Protein AF-0000000086524587 (afdb_homodimer)

Solvent-accessible surface area (backbone atoms only — not comparable to full-atom values): 9172 Å² total; per-residue (Å²): 83,77,38,70,40,76,41,59,64,84,74,61,60,100,57,54,64,68,59,46,40,46,50,37,34,37,30,27,22,52,45,35,32,72,72,62,79,30,51,69,63,58,19,11,56,47,33,69,47,51,52,69,58,40,54,49,48,32,55,76,68,72,45,75,68,60,92,46,43,69,66,44,42,50,39,42,49,45,46,51,51,68,67,99,83,78,39,71,42,74,42,60,64,84,74,61,59,101,59,54,64,68,59,46,41,47,49,38,34,37,31,25,22,52,46,34,34,70,72,61,78,31,50,67,65,55,20,10,56,46,32,69,48,52,55,69,58,41,55,49,49,32,56,75,70,71,46,76,68,60,94,47,44,69,66,44,41,50,40,43,47,45,47,50,51,68,67,99

pLDDT: mean 78.83, std 20.06, range [40.53, 97.25]

Nearest PDB structures (foldseek):
  2m8g-assembly1_X  TM=5.226E-01  e=2.432E-01  Aquifex aeolicus VF5
  6fal-assembly1_A  TM=6.075E-01  e=1.628E+00  Escherichia coli
  1jhg-assembly1_A-2  TM=6.268E-01  e=1.945E+00  Escherichia coli
  6p0u-assembly1_B  TM=5.520E-01  e=2.191E+00  Escherichia coli K-12
  6fal-assembly1_B  TM=5.597E-01  e=3.968E+00  Escherichia coli

Foldseek 3Di:
DDDDDDDDPPVDPPDDPVVVVLVVQLVVLLVCCLVPVDPLCRSCVSSVHHSVVSVVVCVVVVRDPPPCPPCNCCVVVVVVVVVD/DDDDDDDDPVVDPPDDPVVVVLVVQLVVLLVCCLVPVDPLCRSCVSSVHHSVVSVVVCVVVVRDPPVCPPCNCCVVVVVVVVVD

Structure (mmCIF, N/CA/C/O backbone):
data_AF-0000000086524587-model_v1
#
loop_
_entity.id
_entity.type
_entity.pdbx_description
1 polymer 'UPF0175 family protein'
#
loop_
_atom_site.group_PDB
_atom_site.id
_atom_site.type_symbol
_atom_site.label_atom_id
_atom_site.label_alt_id
_atom_site.label_comp_id
_atom_site.label_asym_id
_atom_site.label_entity_id
_atom_site.label_seq_id
_atom_site.pdbx_PDB_ins_code
_atom_site.Cartn_x
_atom_site.Cartn_y
_atom_site.Cartn_z
_atom_site.occupancy
_atom_site.B_iso_or_equiv
_atom_site.auth_seq_id
_atom_site.auth_comp_id
_atom_site.auth_asym_id
_atom_site.auth_atom_id
_atom_site.pdbx_PDB_model_num
ATOM 1 N N . MET A 1 1 ? -12.211 -13.156 4.715 1 80.44 1 MET A N 1
ATOM 2 C CA . MET A 1 1 ? -12.719 -12.227 5.715 1 80.44 1 MET A CA 1
ATOM 3 C C . MET A 1 1 ? -12.953 -10.844 5.105 1 80.44 1 MET A C 1
ATOM 5 O O . MET A 1 1 ? -12.43 -10.539 4.031 1 80.44 1 MET A O 1
ATOM 9 N N . GLN A 1 2 ? -13.852 -10.07 5.781 1 87.44 2 GLN A N 1
ATOM 10 C CA . GLN A 1 2 ? -14.133 -8.727 5.27 1 87.44 2 GLN A CA 1
ATOM 11 C C . GLN A 1 2 ? -13.711 -7.656 6.266 1 87.44 2 GLN A C 1
ATOM 13 O O . GLN A 1 2 ? -13.906 -7.809 7.473 1 87.44 2 GLN A O 1
ATOM 18 N N . ILE A 1 3 ? -13.07 -6.652 5.73 1 89.25 3 ILE A N 1
ATOM 19 C CA . ILE A 1 3 ? -12.727 -5.523 6.586 1 89.25 3 ILE A CA 1
ATOM 20 C C . ILE A 1 3 ? -13.297 -4.238 5.996 1 89.25 3 ILE A C 1
ATOM 22 O O . ILE A 1 3 ? -13.391 -4.09 4.773 1 89.25 3 ILE A O 1
ATOM 26 N N . THR A 1 4 ? -13.656 -3.318 6.879 1 92.62 4 THR A N 1
ATOM 27 C CA . THR A 1 4 ? -14.203 -2.027 6.473 1 92.62 4 THR A CA 1
ATOM 28 C C . THR A 1 4 ? -13.203 -0.906 6.762 1 92.62 4 THR A C 1
ATOM 30 O O . THR A 1 4 ? -12.656 -0.829 7.859 1 92.62 4 THR A O 1
ATOM 33 N N . LEU A 1 5 ? -12.977 -0.136 5.781 1 93.38 5 LEU A N 1
ATOM 34 C CA . LEU A 1 5 ? -12.07 1.002 5.918 1 93.38 5 LEU A CA 1
ATOM 35 C C . LEU A 1 5 ? -12.844 2.316 5.871 1 93.38 5 LEU A C 1
ATOM 37 O O . LEU A 1 5 ? -13.781 2.467 5.082 1 93.38 5 LEU A O 1
ATOM 41 N N . ASP A 1 6 ? -12.43 3.238 6.738 1 90.69 6 ASP A N 1
ATOM 42 C CA . ASP A 1 6 ? -12.922 4.609 6.688 1 90.69 6 ASP A CA 1
ATOM 43 C C . ASP A 1 6 ? -11.977 5.508 5.891 1 90.69 6 ASP A C 1
ATOM 45 O O . ASP A 1 6 ? -10.836 5.719 6.289 1 90.69 6 ASP A O 1
ATOM 49 N N . ILE A 1 7 ? -12.438 5.957 4.762 1 87.88 7 ILE A N 1
ATOM 50 C CA . ILE A 1 7 ? -11.594 6.734 3.861 1 87.88 7 ILE A CA 1
ATOM 51 C C . ILE A 1 7 ? -12.008 8.203 3.906 1 87.88 7 ILE A C 1
ATOM 53 O O . ILE A 1 7 ? -13.195 8.523 3.771 1 87.88 7 ILE A O 1
ATOM 57 N N . PRO A 1 8 ? -10.945 9.062 4.074 1 84.19 8 PRO A N 1
ATOM 58 C CA . PRO A 1 8 ? -11.289 10.484 4.008 1 84.19 8 PRO A CA 1
ATOM 59 C C . PRO A 1 8 ? -11.75 10.914 2.619 1 84.19 8 PRO A C 1
ATOM 61 O O . PRO A 1 8 ? -11.219 10.445 1.612 1 84.19 8 PRO A O 1
ATOM 64 N N . ASP A 1 9 ? -12.891 11.422 2.396 1 70.94 9 ASP A N 1
ATOM 65 C CA . ASP A 1 9 ? -13.609 11.789 1.182 1 70.94 9 ASP A CA 1
ATOM 66 C C . ASP A 1 9 ? -12.75 12.664 0.274 1 70.94 9 ASP A C 1
ATOM 68 O O . ASP A 1 9 ? -12.945 12.68 -0.943 1 70.94 9 ASP A O 1
ATOM 72 N N . GLN A 1 10 ? -11.867 13.297 0.861 1 64.94 10 GLN A N 1
ATOM 73 C CA . GLN A 1 10 ? -11.227 14.375 0.109 1 64.94 10 GLN A CA 1
ATOM 74 C C . GLN A 1 10 ? -10.328 13.812 -0.991 1 64.94 10 GLN A C 1
ATOM 76 O O . GLN A 1 10 ? -10.07 14.484 -1.992 1 64.94 10 GLN A O 1
ATOM 81 N N . HIS A 1 11 ? -9.883 12.633 -0.681 1 59.03 11 HIS A N 1
ATOM 82 C CA . HIS A 1 11 ? -8.805 12.234 -1.573 1 59.03 11 HIS A CA 1
ATOM 83 C C . HIS A 1 11 ? -9.312 11.328 -2.689 1 59.03 11 HIS A C 1
ATOM 85 O O . HIS A 1 11 ? -8.547 10.898 -3.549 1 59.03 11 HIS A O 1
ATOM 91 N N . LEU A 1 12 ? -10.68 10.992 -2.48 1 55.72 12 LEU A N 1
ATOM 92 C CA . LEU A 1 12 ? -11.18 10 -3.426 1 55.72 12 LEU A CA 1
ATOM 93 C C . LEU A 1 12 ? -11.617 10.664 -4.727 1 55.72 12 LEU A C 1
ATOM 95 O O . LEU A 1 12 ? -12.492 11.531 -4.723 1 55.72 12 LEU A O 1
ATOM 99 N N . ILE A 1 13 ? -10.664 10.703 -5.594 1 56.97 13 ILE A N 1
ATOM 100 C CA . ILE A 1 13 ? -10.969 11 -6.992 1 56.97 13 ILE A CA 1
ATOM 101 C C . ILE A 1 13 ? -12.234 10.258 -7.41 1 56.97 13 ILE A C 1
ATOM 103 O O . ILE A 1 13 ? -12.68 9.328 -6.727 1 56.97 13 ILE A O 1
ATOM 107 N N . ASP A 1 14 ? -12.688 10.5 -8.555 1 65.62 14 ASP A N 1
ATOM 108 C CA . ASP A 1 14 ? -13.797 10.133 -9.43 1 65.62 14 ASP A CA 1
ATOM 109 C C . ASP A 1 14 ? -13.914 8.617 -9.57 1 65.62 14 ASP A C 1
ATOM 111 O O . ASP A 1 14 ? -14.227 8.109 -10.641 1 65.62 14 ASP A O 1
ATOM 115 N N . GLN A 1 15 ? -13.586 7.918 -8.5 1 77 15 GLN A N 1
ATOM 116 C CA . GLN A 1 15 ? -13.695 6.473 -8.656 1 77 15 GLN A CA 1
ATOM 117 C C . GLN A 1 15 ? -14.797 5.906 -7.758 1 77 15 GLN A C 1
ATOM 119 O O . GLN A 1 15 ? -15.109 6.484 -6.715 1 77 15 GLN A O 1
ATOM 124 N N . SER A 1 16 ? -15.422 4.848 -8.25 1 86 16 SER A N 1
ATOM 125 C CA . SER A 1 16 ? -16.406 4.133 -7.441 1 86 16 SER A CA 1
ATOM 126 C C . SER A 1 16 ? -15.758 3.49 -6.219 1 86 16 SER A C 1
ATOM 128 O O . SER A 1 16 ? -14.562 3.186 -6.23 1 86 16 SER A O 1
ATOM 130 N N . PRO A 1 17 ? -16.484 3.328 -5.18 1 86.44 17 PRO A N 1
ATOM 131 C CA . PRO A 1 17 ? -15.969 2.646 -3.994 1 86.44 17 PRO A CA 1
ATOM 132 C C . PRO A 1 17 ? -15.367 1.278 -4.316 1 86.44 17 PRO A C 1
ATOM 134 O O . PRO A 1 17 ? -14.375 0.878 -3.705 1 86.44 17 PRO A O 1
ATOM 137 N N . GLU A 1 18 ? -15.977 0.585 -5.242 1 89.69 18 GLU A N 1
ATOM 138 C CA . GLU A 1 18 ? -15.5 -0.742 -5.621 1 89.69 18 GLU A CA 1
ATOM 139 C C . GLU A 1 18 ? -14.125 -0.668 -6.277 1 89.69 18 GLU A C 1
ATOM 141 O O . GLU A 1 18 ? -13.234 -1.459 -5.957 1 89.69 18 GLU A O 1
ATOM 146 N N . GLU A 1 19 ? -14.008 0.273 -7.184 1 89.94 19 GLU A N 1
ATOM 147 C CA . GLU A 1 19 ? -12.734 0.457 -7.879 1 89.94 19 GLU A CA 1
ATOM 148 C C . GLU A 1 19 ? -11.641 0.904 -6.918 1 89.94 19 GLU A C 1
ATOM 150 O O . GLU A 1 19 ? -10.492 0.455 -7.02 1 89.94 19 GLU A O 1
ATOM 155 N N . PHE A 1 20 ? -12.008 1.702 -6.078 1 91 20 PHE A N 1
ATOM 156 C CA . PHE A 1 20 ? -11.055 2.203 -5.09 1 91 20 PHE A CA 1
ATOM 157 C C . PHE A 1 20 ? -10.617 1.091 -4.148 1 91 20 PHE A C 1
ATOM 159 O O . PHE A 1 20 ? -9.445 1.016 -3.773 1 91 20 PHE A O 1
ATOM 166 N N . GLY A 1 21 ? -11.516 0.231 -3.695 1 93 21 GLY A N 1
ATOM 167 C CA . GLY A 1 21 ? -11.188 -0.929 -2.883 1 93 21 GLY A CA 1
ATOM 168 C C . GLY A 1 21 ? -10.18 -1.854 -3.543 1 93 21 GLY A C 1
ATOM 169 O O . GLY A 1 21 ? -9.25 -2.33 -2.893 1 93 21 GLY A O 1
ATOM 170 N N . LYS A 1 22 ? -10.406 -2.039 -4.859 1 94 22 LYS A N 1
ATOM 171 C CA . LYS A 1 22 ? -9.469 -2.869 -5.613 1 94 22 LYS A CA 1
ATOM 172 C C . LYS A 1 22 ? -8.078 -2.248 -5.641 1 94 22 LYS A C 1
ATOM 174 O O . LYS A 1 22 ? -7.074 -2.955 -5.523 1 94 22 LYS A O 1
ATOM 179 N N . ARG A 1 23 ? -8.023 -0.971 -5.797 1 94 23 ARG A N 1
ATOM 180 C CA . ARG A 1 23 ? -6.746 -0.267 -5.828 1 94 23 ARG A CA 1
ATOM 181 C C . ARG A 1 23 ? -6.047 -0.344 -4.477 1 94 23 ARG A C 1
ATOM 183 O O . ARG A 1 23 ? -4.832 -0.548 -4.406 1 94 23 ARG A O 1
ATOM 190 N N . ILE A 1 24 ? -6.832 -0.15 -3.457 1 94.69 24 ILE A N 1
ATOM 191 C CA . ILE A 1 24 ? -6.281 -0.22 -2.107 1 94.69 24 ILE A CA 1
ATOM 192 C C . ILE A 1 24 ? -5.703 -1.61 -1.857 1 94.69 24 ILE A C 1
ATOM 194 O O . ILE A 1 24 ? -4.605 -1.742 -1.306 1 94.69 24 ILE A O 1
ATOM 198 N N . LYS A 1 25 ? -6.383 -2.66 -2.246 1 95.69 25 LYS A N 1
ATOM 199 C CA . LYS A 1 25 ? -5.875 -4.02 -2.094 1 95.69 25 LYS A CA 1
ATOM 200 C C . LYS A 1 25 ? -4.566 -4.207 -2.861 1 95.69 25 LYS A C 1
ATOM 202 O O . LYS A 1 25 ? -3.633 -4.836 -2.361 1 95.69 25 LYS A O 1
ATOM 207 N N . LEU A 1 26 ? -4.59 -3.682 -4.086 1 97 26 LEU A N 1
ATOM 208 C CA . LEU A 1 26 ? -3.375 -3.77 -4.891 1 97 26 LEU A CA 1
ATOM 209 C C . LEU A 1 26 ? -2.205 -3.096 -4.18 1 97 26 LEU A C 1
ATOM 211 O O . LEU A 1 26 ? -1.124 -3.678 -4.066 1 97 26 LEU A O 1
ATOM 215 N N . TYR A 1 27 ? -2.455 -1.903 -3.715 1 96.69 27 TYR A N 1
ATOM 216 C CA . TYR A 1 27 ? -1.404 -1.14 -3.053 1 96.69 27 TYR A CA 1
ATOM 217 C C . TYR A 1 27 ? -0.888 -1.877 -1.822 1 96.69 27 TYR A C 1
ATOM 219 O O . TYR A 1 27 ? 0.322 -1.944 -1.593 1 96.69 27 TYR A O 1
ATOM 227 N N . ALA A 1 28 ? -1.844 -2.41 -1.03 1 95.81 28 ALA A N 1
ATOM 228 C CA . ALA A 1 28 ? -1.446 -3.18 0.144 1 95.81 28 ALA A CA 1
ATOM 229 C C . ALA A 1 28 ? -0.608 -4.395 -0.253 1 95.81 28 ALA A C 1
ATOM 231 O O . ALA A 1 28 ? 0.418 -4.676 0.37 1 95.81 28 ALA A O 1
ATOM 232 N N . ALA A 1 29 ? -1.015 -5.105 -1.264 1 95.62 29 ALA A N 1
ATOM 233 C CA . ALA A 1 29 ? -0.292 -6.281 -1.742 1 95.62 29 ALA A CA 1
ATOM 234 C C . ALA A 1 29 ? 1.112 -5.91 -2.209 1 95.62 29 ALA A C 1
ATOM 236 O O . ALA A 1 29 ? 2.082 -6.605 -1.896 1 95.62 29 A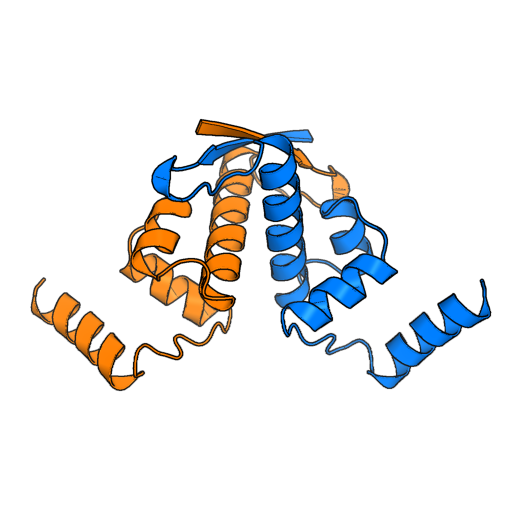LA A O 1
ATOM 237 N N . LEU A 1 30 ? 1.192 -4.797 -2.994 1 96.06 30 LEU A N 1
ATOM 238 C CA . LEU A 1 30 ? 2.484 -4.316 -3.475 1 96.06 30 LEU A CA 1
ATOM 239 C C . LEU A 1 30 ? 3.422 -4.02 -2.309 1 96.06 30 LEU A C 1
ATOM 241 O O . LEU A 1 30 ? 4.598 -4.391 -2.342 1 96.06 30 LEU A O 1
ATOM 245 N N . MET A 1 31 ? 2.916 -3.385 -1.322 1 93.75 31 MET A N 1
ATOM 246 C CA . MET A 1 31 ? 3.721 -3.031 -0.157 1 93.75 31 MET A CA 1
ATOM 247 C C . MET A 1 31 ? 4.148 -4.281 0.606 1 93.75 31 MET A C 1
ATOM 249 O O . MET A 1 31 ? 5.297 -4.379 1.049 1 93.75 31 MET A O 1
ATOM 253 N N . MET A 1 32 ? 3.25 -5.211 0.818 1 91.81 32 MET A N 1
ATOM 254 C CA . MET A 1 32 ? 3.555 -6.453 1.522 1 91.81 32 MET A CA 1
ATOM 255 C C . MET A 1 32 ? 4.621 -7.254 0.78 1 91.81 32 MET A C 1
ATOM 257 O O . MET A 1 32 ? 5.488 -7.867 1.402 1 91.81 32 MET A O 1
ATOM 261 N N . PHE A 1 33 ? 4.551 -7.203 -0.504 1 92.75 33 PHE A N 1
ATOM 262 C CA . PHE A 1 33 ? 5.547 -7.863 -1.338 1 92.75 33 PHE A CA 1
ATOM 263 C C . PHE A 1 33 ? 6.898 -7.168 -1.22 1 92.75 33 PHE A C 1
ATOM 265 O O . PHE A 1 33 ? 7.922 -7.82 -1.017 1 92.75 33 PHE A O 1
ATOM 272 N N . GLN A 1 34 ? 6.91 -5.902 -1.37 1 90.25 34 GLN A N 1
ATOM 273 C CA . GLN A 1 34 ? 8.133 -5.105 -1.288 1 90.25 34 GLN A CA 1
ATOM 274 C C . GLN A 1 34 ? 8.836 -5.32 0.048 1 90.25 34 GLN A C 1
ATOM 276 O O . GLN A 1 34 ? 10.07 -5.336 0.109 1 90.25 34 GLN A O 1
ATOM 281 N N . GLU A 1 35 ? 8.07 -5.477 1.084 1 86 35 GLU A N 1
ATOM 282 C CA . GLU A 1 35 ? 8.641 -5.656 2.416 1 86 35 GLU A CA 1
ATOM 283 C C . GLU A 1 35 ? 9.055 -7.105 2.652 1 86 35 GLU A C 1
ATOM 285 O O . GLU A 1 35 ? 9.695 -7.418 3.656 1 86 35 GLU A O 1
ATOM 290 N N . GLY A 1 36 ? 8.57 -7.973 1.812 1 86 36 GLY A N 1
ATOM 291 C CA . GLY A 1 36 ? 8.93 -9.375 1.916 1 86 36 GLY A CA 1
ATOM 292 C C . GLY A 1 36 ? 7.98 -10.172 2.797 1 86 36 GLY A C 1
ATOM 293 O O . GLY A 1 36 ? 8.273 -11.312 3.156 1 86 36 GLY A O 1
ATOM 294 N N . SER A 1 37 ? 6.867 -9.602 3.119 1 87.06 37 SER A N 1
ATOM 295 C CA . SER A 1 37 ? 5.906 -10.297 3.969 1 87.06 37 SER A CA 1
ATOM 296 C C . SER A 1 37 ? 5.047 -11.258 3.158 1 87.06 37 SER A C 1
ATOM 298 O O . SER A 1 37 ? 4.508 -12.227 3.701 1 87.06 37 SER A O 1
ATOM 300 N N . LEU A 1 38 ? 4.918 -11 1.931 1 89.5 38 LEU A N 1
ATOM 301 C CA . LEU A 1 38 ? 4.215 -11.891 1.009 1 89.5 38 LEU A CA 1
ATOM 302 C C . LEU A 1 38 ? 5.078 -12.203 -0.209 1 89.5 38 LEU A C 1
ATOM 304 O O . LEU A 1 38 ? 5.809 -11.328 -0.697 1 89.5 38 LEU A O 1
ATOM 308 N N . SER A 1 39 ? 4.93 -13.414 -0.717 1 87.06 39 SER A N 1
ATOM 309 C CA . SER A 1 39 ? 5.5 -13.734 -2.021 1 87.06 39 SER A CA 1
ATOM 310 C C . SER A 1 39 ? 4.695 -13.094 -3.148 1 87.06 39 SER A C 1
ATOM 312 O O . SER A 1 39 ? 3.596 -12.586 -2.922 1 87.06 39 SER A O 1
ATOM 314 N N . ALA A 1 40 ? 5.238 -13.125 -4.34 1 91.44 40 ALA A N 1
ATOM 315 C CA . ALA A 1 40 ? 4.516 -12.586 -5.492 1 91.44 40 ALA A CA 1
ATOM 316 C C . ALA A 1 40 ? 3.186 -13.312 -5.684 1 91.44 40 ALA A C 1
ATOM 318 O O . ALA A 1 40 ? 2.166 -12.68 -5.977 1 91.44 40 ALA A O 1
ATOM 319 N N . GLY A 1 41 ? 3.188 -14.625 -5.543 1 91.44 41 GLY A N 1
ATOM 320 C CA . GLY A 1 41 ? 1.975 -15.414 -5.672 1 91.44 41 GLY A CA 1
ATOM 321 C C . GLY A 1 41 ? 0.929 -15.078 -4.629 1 91.44 41 GLY A C 1
ATOM 322 O O . GLY A 1 41 ? -0.24 -14.867 -4.957 1 91.44 41 GLY A O 1
ATOM 323 N N . ALA A 1 42 ? 1.37 -15.031 -3.395 1 90.75 42 ALA A N 1
ATOM 324 C CA . ALA A 1 42 ? 0.46 -14.695 -2.303 1 90.75 42 ALA A CA 1
ATOM 325 C C . ALA A 1 42 ? -0.059 -13.266 -2.441 1 90.75 42 ALA A C 1
ATOM 327 O O . ALA A 1 42 ? -1.231 -12.992 -2.168 1 90.75 42 ALA A O 1
ATOM 328 N N . ALA A 1 43 ? 0.787 -12.383 -2.85 1 93.81 43 ALA A N 1
ATOM 329 C CA . ALA A 1 43 ? 0.421 -10.977 -3.027 1 93.81 43 ALA A CA 1
ATOM 330 C C . ALA A 1 43 ? -0.594 -10.812 -4.156 1 93.81 43 ALA A C 1
ATOM 332 O O . ALA A 1 43 ? -1.548 -10.039 -4.031 1 93.81 43 ALA A O 1
ATOM 333 N N . SER A 1 44 ? -0.379 -11.578 -5.242 1 95.06 44 SER A N 1
ATOM 334 C CA . SER A 1 44 ? -1.335 -11.531 -6.344 1 95.06 44 SER A CA 1
ATOM 335 C C . SER A 1 44 ? -2.709 -12.031 -5.902 1 95.06 44 SER A C 1
ATOM 337 O O . SER A 1 44 ? -3.732 -11.461 -6.289 1 95.06 44 SER A O 1
ATOM 339 N N . GLU A 1 45 ? -2.779 -13.039 -5.074 1 93.31 45 GLU A N 1
ATOM 340 C CA . GLU A 1 45 ? -4.035 -13.547 -4.531 1 93.31 45 GLU A CA 1
ATOM 341 C C . GLU A 1 45 ? -4.707 -12.508 -3.637 1 93.31 45 GLU A C 1
ATOM 343 O O . GLU A 1 45 ? -5.918 -12.297 -3.723 1 93.31 45 GLU A O 1
ATOM 348 N N . PHE A 1 46 ? -3.957 -11.938 -2.824 1 93.06 46 PHE A N 1
ATOM 349 C CA . PHE A 1 46 ? -4.457 -10.891 -1.938 1 93.06 46 PHE A CA 1
ATOM 350 C C . PHE A 1 46 ? -5.105 -9.773 -2.736 1 93.06 46 PHE A C 1
ATOM 352 O O . PHE A 1 46 ? -6.195 -9.305 -2.396 1 93.06 46 PHE A O 1
ATOM 359 N N . ALA A 1 47 ? -4.422 -9.32 -3.809 1 96.19 47 ALA A N 1
ATOM 360 C CA . ALA A 1 47 ? -4.879 -8.211 -4.645 1 96.19 47 ALA A CA 1
ATOM 361 C C . ALA A 1 47 ? -6.055 -8.641 -5.523 1 96.19 47 ALA A C 1
ATOM 363 O O . ALA A 1 47 ? -6.754 -7.793 -6.086 1 96.19 47 ALA A O 1
ATOM 364 N N . GLY A 1 48 ? -6.246 -9.922 -5.66 1 95.69 48 GLY A N 1
ATOM 365 C CA . GLY A 1 48 ? -7.32 -10.422 -6.504 1 95.69 48 GLY A CA 1
ATOM 366 C C . GLY A 1 48 ? -6.996 -10.359 -7.984 1 95.69 48 GLY A C 1
ATOM 367 O O . GLY A 1 48 ? -7.879 -10.141 -8.812 1 95.69 48 GLY A O 1
ATOM 368 N N . ILE A 1 49 ? -5.746 -10.422 -8.305 1 97 49 ILE A N 1
ATOM 369 C CA . ILE A 1 49 ? -5.297 -10.414 -9.695 1 97 49 ILE A CA 1
ATOM 370 C C . ILE A 1 49 ? -4.383 -11.609 -9.953 1 97 49 ILE A C 1
ATOM 372 O O . ILE A 1 49 ? -3.975 -12.297 -9.008 1 97 49 ILE A O 1
ATOM 376 N N . ASP A 1 50 ? -4.035 -11.836 -11.219 1 96.25 50 ASP A N 1
ATOM 377 C CA . ASP A 1 50 ? -3.154 -12.961 -11.523 1 96.25 50 ASP A CA 1
ATOM 378 C C . ASP A 1 50 ? -1.688 -12.57 -11.359 1 96.25 50 ASP A C 1
ATOM 380 O O . ASP A 1 50 ? -1.36 -11.383 -11.297 1 96.25 50 ASP A O 1
ATOM 384 N N . LEU A 1 51 ? -0.866 -13.539 -11.289 1 93.75 51 LEU A N 1
ATOM 385 C CA . LEU A 1 51 ? 0.555 -13.359 -11.008 1 93.75 51 LEU A CA 1
ATOM 386 C C . LEU A 1 51 ? 1.203 -12.461 -12.055 1 93.75 51 LEU A C 1
ATOM 388 O O . LEU A 1 51 ? 2.008 -11.594 -11.711 1 93.75 51 LEU A O 1
ATOM 392 N N . PHE A 1 52 ? 0.888 -12.656 -13.32 1 94.56 52 PHE A N 1
ATOM 393 C CA . PHE A 1 52 ? 1.486 -11.844 -14.375 1 94.56 52 PHE A CA 1
ATOM 394 C C . PHE A 1 52 ? 1.109 -10.383 -14.211 1 94.56 52 PHE A C 1
ATOM 396 O O . PHE A 1 52 ? 1.963 -9.5 -14.328 1 94.56 52 PHE A O 1
ATOM 403 N N . THR A 1 53 ? -0.158 -10.148 -13.945 1 97.25 53 THR A N 1
ATOM 404 C CA . THR A 1 53 ? -0.623 -8.789 -13.719 1 97.25 53 THR A CA 1
ATOM 405 C C . THR A 1 53 ? 0.066 -8.18 -12.5 1 97.25 53 THR A C 1
ATOM 407 O O . THR A 1 53 ? 0.43 -7 -12.508 1 97.25 53 THR A O 1
ATOM 410 N N . PHE A 1 54 ? 0.23 -9.016 -11.547 1 96.62 54 PHE A N 1
ATOM 411 C CA . PHE A 1 54 ? 0.894 -8.523 -10.344 1 96.62 54 PHE A CA 1
ATOM 412 C C . PHE A 1 54 ? 2.334 -8.125 -10.648 1 96.62 54 PHE A C 1
ATOM 414 O O . PHE A 1 54 ? 2.797 -7.07 -10.211 1 96.62 54 PHE A O 1
ATOM 421 N N . ILE A 1 55 ? 3.08 -8.891 -11.352 1 93.62 55 ILE A N 1
ATOM 422 C CA . ILE A 1 55 ? 4.457 -8.609 -11.734 1 93.62 55 ILE A CA 1
ATOM 423 C C . ILE A 1 55 ? 4.516 -7.32 -12.547 1 93.62 55 ILE A C 1
ATOM 425 O O . ILE A 1 55 ? 5.379 -6.469 -12.32 1 93.62 55 ILE A O 1
ATOM 429 N N . THR A 1 56 ? 3.541 -7.188 -13.43 1 94.81 56 THR A N 1
ATOM 430 C CA . THR A 1 56 ? 3.453 -5.973 -14.234 1 94.81 56 THR A CA 1
ATOM 431 C C . THR A 1 56 ? 3.215 -4.754 -13.352 1 94.81 56 THR A C 1
ATOM 433 O O . THR A 1 56 ? 3.814 -3.699 -13.57 1 94.81 56 THR A O 1
ATOM 436 N N . GLU A 1 57 ? 2.316 -4.922 -12.422 1 95.75 57 GLU A N 1
ATOM 437 C CA . GLU A 1 57 ? 2.055 -3.834 -11.484 1 95.75 57 GLU A CA 1
ATOM 438 C C . GLU A 1 57 ? 3.311 -3.475 -10.695 1 95.75 57 GLU A C 1
ATOM 440 O O . GLU A 1 57 ? 3.578 -2.297 -10.445 1 95.75 57 GLU A O 1
ATOM 445 N N . CYS A 1 58 ? 4.066 -4.426 -10.227 1 94.19 58 CYS A N 1
ATOM 446 C CA . CYS A 1 58 ? 5.324 -4.156 -9.539 1 94.19 58 CYS A CA 1
ATOM 447 C C . CYS A 1 58 ? 6.242 -3.297 -10.398 1 94.19 58 CYS A C 1
ATOM 449 O O . CYS A 1 58 ? 6.812 -2.314 -9.914 1 94.19 58 CYS A O 1
ATOM 451 N N . GLN A 1 59 ? 6.336 -3.666 -11.609 1 88.75 59 GLN A N 1
ATOM 452 C CA . GLN A 1 59 ? 7.172 -2.92 -12.547 1 88.75 59 GLN A CA 1
ATOM 453 C C . GLN A 1 59 ? 6.66 -1.493 -12.719 1 88.75 59 GLN A C 1
ATOM 455 O O . GLN A 1 59 ? 7.441 -0.54 -12.703 1 88.75 59 GLN A O 1
ATOM 460 N N . GLN A 1 60 ? 5.402 -1.331 -12.906 1 92.31 60 GLN A N 1
ATOM 461 C CA . GLN A 1 60 ? 4.785 -0.028 -13.133 1 92.31 60 GLN A CA 1
ATOM 462 C C . GLN A 1 60 ? 4.977 0.887 -11.922 1 92.31 60 GLN A C 1
ATOM 464 O O . GLN A 1 60 ? 5.055 2.109 -12.07 1 92.31 60 GLN A O 1
ATOM 469 N N . HIS A 1 61 ? 5.051 0.321 -10.758 1 91.5 61 HIS A N 1
ATOM 470 C CA . HIS A 1 61 ? 5.184 1.1 -9.531 1 91.5 61 HIS A CA 1
ATOM 471 C C . HIS A 1 61 ? 6.625 1.114 -9.039 1 91.5 61 HIS A C 1
ATOM 473 O O . HIS A 1 61 ? 6.891 1.483 -7.891 1 91.5 61 HIS A O 1
ATOM 479 N N . ASN A 1 62 ? 7.582 0.587 -9.789 1 87.12 62 ASN A N 1
ATOM 480 C CA . ASN A 1 62 ? 9.016 0.623 -9.539 1 87.12 62 ASN A CA 1
ATOM 481 C C . ASN A 1 62 ? 9.398 -0.2 -8.312 1 87.12 62 ASN A C 1
ATOM 483 O O . ASN A 1 62 ? 10.227 0.225 -7.504 1 87.12 62 ASN A O 1
ATOM 487 N N . ILE A 1 63 ? 8.75 -1.236 -8.102 1 88.81 63 ILE A N 1
ATOM 488 C CA . ILE A 1 63 ? 9.07 -2.195 -7.051 1 88.81 63 ILE A CA 1
ATOM 489 C C . ILE A 1 63 ? 9.969 -3.295 -7.609 1 88.81 63 ILE A C 1
ATOM 491 O O . ILE A 1 63 ? 9.609 -3.969 -8.578 1 88.81 63 ILE A O 1
ATOM 495 N N . PRO A 1 64 ? 11.211 -3.33 -6.965 1 81.06 64 PRO A N 1
ATOM 496 C CA . PRO A 1 64 ? 12.125 -4.359 -7.449 1 81.06 64 PRO A CA 1
ATOM 497 C C . PRO A 1 64 ? 11.602 -5.777 -7.223 1 81.06 64 PRO A C 1
ATOM 499 O O . PRO A 1 64 ? 11.031 -6.062 -6.164 1 81.06 64 PRO A O 1
ATOM 502 N N . LEU A 1 65 ? 11.75 -6.52 -8.102 1 78.38 65 LEU A N 1
ATOM 503 C CA . LEU A 1 65 ? 11.383 -7.926 -7.992 1 78.38 65 LEU A CA 1
ATOM 504 C C . LEU A 1 65 ? 12.523 -8.734 -7.383 1 78.38 65 LEU A C 1
ATOM 506 O O . LEU A 1 65 ? 13.586 -8.883 -7.996 1 78.38 65 LEU A O 1
ATOM 510 N N . VAL A 1 66 ? 13.461 -8.102 -6.543 1 59.72 66 VAL A N 1
ATOM 511 C CA . VAL A 1 66 ? 14.719 -8.594 -5.996 1 59.72 66 VAL A CA 1
ATOM 512 C C . VAL A 1 66 ? 14.828 -10.102 -6.238 1 59.72 66 VAL A C 1
ATOM 514 O O . VAL A 1 66 ? 15.805 -10.57 -6.832 1 59.72 66 VAL A O 1
ATOM 517 N N . ASP A 1 67 ? 14.664 -10.914 -4.871 1 50.75 67 ASP A N 1
ATOM 518 C CA . ASP A 1 67 ? 15.188 -12.273 -4.887 1 50.75 67 ASP A CA 1
ATOM 519 C C . ASP A 1 67 ? 14.68 -13.047 -6.105 1 50.75 67 ASP A C 1
ATOM 521 O O . ASP A 1 67 ? 14.914 -14.25 -6.227 1 50.75 67 ASP A O 1
ATOM 525 N N . SER A 1 68 ? 13.727 -12.617 -6.73 1 47.75 68 SER A N 1
ATOM 526 C CA . SER A 1 68 ? 13.555 -13.383 -7.961 1 47.75 68 SER A CA 1
ATOM 527 C C . SER A 1 68 ? 14.578 -12.969 -9.016 1 47.75 68 SER A C 1
ATOM 529 O O . SER A 1 68 ? 14.719 -11.781 -9.32 1 47.75 68 SER A O 1
ATOM 531 N N . ALA A 1 69 ? 15.719 -13.492 -9.117 1 40.53 69 ALA A N 1
ATOM 532 C CA . ALA A 1 69 ? 16.688 -13.258 -10.188 1 40.53 69 ALA A CA 1
ATOM 533 C C . ALA A 1 69 ? 16 -12.648 -11.406 1 40.53 69 ALA A C 1
ATOM 535 O O . ALA A 1 69 ? 14.953 -13.125 -11.844 1 40.53 69 ALA A O 1
ATOM 536 N N . PRO A 1 70 ? 16.188 -11.352 -11.742 1 43 70 PRO A N 1
ATOM 537 C CA 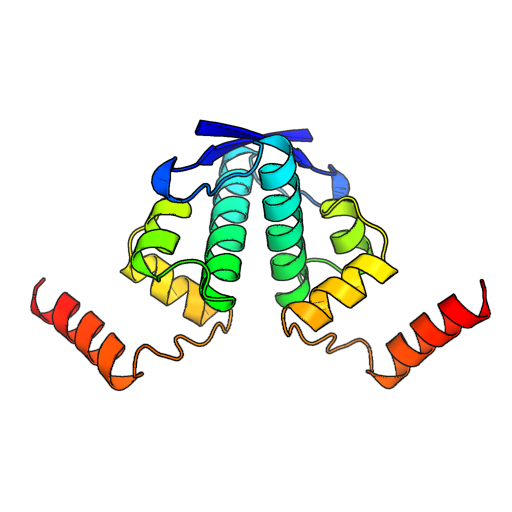. PRO A 1 70 ? 15.664 -11 -13.055 1 43 70 PRO A CA 1
ATOM 538 C C . PRO A 1 70 ? 15.555 -12.211 -13.992 1 43 70 PRO A C 1
ATOM 540 O O . PRO A 1 70 ? 14.602 -12.32 -14.758 1 43 70 PRO A O 1
ATOM 543 N N . GLU A 1 71 ? 16.656 -12.844 -14.023 1 40.62 71 GLU A N 1
ATOM 544 C CA . GLU A 1 71 ? 16.766 -14.062 -14.828 1 40.62 71 GLU A CA 1
ATOM 545 C C . GLU A 1 71 ? 15.75 -15.109 -14.383 1 40.62 71 GLU A C 1
ATOM 547 O O . GLU A 1 71 ? 15.289 -15.914 -15.195 1 40.62 71 GLU A O 1
ATOM 552 N N . ALA A 1 72 ? 15.406 -15.219 -13.164 1 44.03 72 ALA A N 1
ATOM 553 C CA . ALA A 1 72 ? 14.469 -16.234 -12.695 1 44.03 72 ALA A CA 1
ATOM 554 C C . ALA A 1 72 ? 13.031 -15.836 -13 1 44.03 72 ALA A C 1
ATOM 556 O O . ALA A 1 72 ? 12.211 -16.672 -13.375 1 44.03 72 ALA A O 1
ATOM 557 N N . LEU A 1 73 ? 12.602 -14.703 -12.781 1 47.09 73 LEU A N 1
ATOM 558 C CA . LEU A 1 73 ? 11.289 -14.242 -13.227 1 47.09 73 LEU A CA 1
ATOM 559 C C . LEU A 1 73 ? 11.203 -14.234 -14.75 1 47.09 73 LEU A C 1
ATOM 561 O O . LEU A 1 73 ? 10.188 -14.633 -15.328 1 47.09 73 LEU A O 1
ATOM 565 N N . ASP A 1 74 ? 12.156 -13.516 -15.32 1 46.56 74 ASP A N 1
ATOM 566 C CA . ASP A 1 74 ? 12.18 -13.727 -16.766 1 46.56 74 ASP A CA 1
ATOM 567 C C . ASP A 1 74 ? 12.109 -15.219 -17.094 1 46.56 74 ASP A C 1
ATOM 569 O O . ASP A 1 74 ? 11.438 -15.617 -18.047 1 46.56 74 ASP A O 1
ATOM 573 N N . GLY A 1 75 ? 12.883 -15.914 -16.375 1 42.34 75 GLY A N 1
ATOM 574 C CA . GLY A 1 75 ? 12.805 -17.359 -16.547 1 42.34 75 GLY A CA 1
ATOM 575 C C . GLY A 1 75 ? 11.477 -17.938 -16.109 1 42.34 75 GLY A C 1
ATOM 576 O O . GLY A 1 75 ? 10.938 -18.844 -16.766 1 42.34 75 GLY A O 1
ATOM 577 N N . GLU A 1 76 ? 11.062 -17.547 -15.023 1 44.62 76 GLU A N 1
ATOM 578 C CA . GLU A 1 76 ? 9.758 -18.062 -14.633 1 44.62 76 GLU A CA 1
ATOM 579 C C . GLU A 1 76 ? 8.648 -17.484 -15.516 1 44.62 76 GLU A C 1
ATOM 581 O O . GLU A 1 76 ? 7.723 -18.203 -15.898 1 44.62 76 GLU A O 1
ATOM 586 N N . LEU A 1 77 ? 8.656 -16.219 -15.633 1 48.56 77 LEU A N 1
ATOM 587 C CA . LEU A 1 77 ? 7.727 -15.672 -16.625 1 48.56 77 LEU A CA 1
ATOM 588 C C . LEU A 1 77 ? 7.957 -16.297 -17.984 1 48.56 77 LEU A C 1
ATOM 590 O O . LEU A 1 77 ? 7 -16.578 -18.719 1 48.56 77 LEU A O 1
ATOM 594 N N . GLU A 1 78 ? 9.227 -16.281 -18.391 1 46 78 GLU A N 1
ATOM 595 C CA . GLU A 1 78 ? 9.508 -17.062 -19.594 1 46 78 GLU A CA 1
ATOM 596 C C . GLU A 1 78 ? 9.039 -18.5 -19.438 1 46 78 GLU A C 1
ATOM 598 O O . GLU A 1 78 ? 8.523 -19.094 -20.391 1 46 78 GLU A O 1
ATOM 603 N N . ASP A 1 79 ? 9.289 -19.016 -18.297 1 41.94 79 ASP A N 1
ATOM 604 C CA . ASP A 1 79 ? 8.797 -20.375 -18.078 1 41.94 79 ASP A CA 1
ATOM 605 C C . ASP A 1 79 ? 7.27 -20.422 -18.062 1 41.94 79 ASP A C 1
ATOM 607 O O . ASP A 1 79 ? 6.66 -21.359 -18.578 1 41.94 79 ASP A O 1
ATOM 611 N N . LEU A 1 80 ? 6.688 -19.484 -17.469 1 43.69 80 LEU A N 1
ATOM 612 C CA . LEU A 1 80 ? 5.23 -19.438 -17.531 1 43.69 80 LEU A CA 1
ATOM 613 C C . LEU A 1 80 ? 4.75 -19.078 -18.938 1 43.69 80 LEU A C 1
ATOM 615 O O . LEU A 1 80 ? 3.736 -19.594 -19.406 1 43.69 80 LEU A O 1
ATOM 619 N N . ARG A 1 81 ? 5.406 -18.156 -19.609 1 45.69 81 ARG A N 1
ATOM 620 C CA . ARG A 1 81 ? 5.078 -17.906 -21.016 1 45.69 81 ARG A CA 1
ATOM 621 C C . ARG A 1 81 ? 5.301 -19.156 -21.859 1 45.69 81 ARG A C 1
ATOM 623 O O . ARG A 1 81 ? 4.57 -19.391 -22.828 1 45.69 81 ARG A O 1
ATOM 630 N N . MET A 1 82 ? 6.328 -19.828 -21.562 1 44 82 MET A N 1
ATOM 631 C CA . MET A 1 82 ? 6.582 -21.031 -22.375 1 44 82 MET A CA 1
ATOM 632 C C . MET A 1 82 ? 5.566 -22.125 -22.062 1 44 82 MET A C 1
ATOM 634 O O . MET A 1 82 ? 5.449 -23.094 -22.797 1 44 82 MET A O 1
ATOM 638 N N . ILE A 1 83 ? 5.035 -22 -20.906 1 44.28 83 ILE A N 1
ATOM 639 C CA . ILE A 1 83 ? 4.074 -23.078 -20.719 1 44.28 83 ILE A CA 1
ATOM 640 C C . ILE A 1 83 ? 2.725 -22.688 -21.312 1 44.28 83 ILE A C 1
ATOM 642 O O . ILE A 1 83 ? 2.008 -23.531 -21.844 1 44.28 83 ILE A O 1
ATOM 646 N N . THR A 1 84 ? 2.389 -21.422 -21.328 1 40.97 84 THR A N 1
ATOM 647 C CA . THR A 1 84 ? 1.127 -21.172 -22.031 1 40.97 84 THR A CA 1
ATOM 648 C C . THR A 1 84 ? 1.354 -21 -23.531 1 40.97 84 THR A C 1
ATOM 650 O O . THR A 1 84 ? 2.287 -20.312 -23.938 1 40.97 84 THR A O 1
ATOM 653 N N . MET B 1 1 ? -16.109 8.297 3.768 1 80.31 1 MET B N 1
ATOM 654 C CA . MET B 1 1 ? -16.766 7.16 3.131 1 80.31 1 MET B CA 1
ATOM 655 C C . MET B 1 1 ? -16.203 5.84 3.639 1 80.31 1 MET B C 1
ATOM 657 O O . MET B 1 1 ? -15.102 5.805 4.191 1 80.31 1 MET B O 1
ATOM 661 N N . GLN B 1 2 ? -17.047 4.77 3.514 1 87.56 2 GLN B N 1
ATOM 662 C CA . GLN B 1 2 ? -16.594 3.463 3.975 1 87.56 2 GLN B CA 1
ATOM 663 C C . GLN B 1 2 ? -16.5 2.471 2.818 1 87.56 2 GLN B C 1
ATOM 665 O O . GLN B 1 2 ? -17.375 2.441 1.951 1 87.56 2 GLN B O 1
ATOM 670 N N . ILE B 1 3 ? -15.398 1.762 2.811 1 89.31 3 ILE B N 1
ATOM 671 C CA . ILE B 1 3 ? -15.258 0.713 1.805 1 89.31 3 ILE B CA 1
ATOM 672 C C . ILE B 1 3 ? -15 -0.627 2.488 1 89.31 3 ILE B C 1
ATOM 674 O O . ILE B 1 3 ? -14.344 -0.682 3.531 1 89.31 3 ILE B O 1
ATOM 678 N N . THR B 1 4 ? -15.5 -1.696 1.871 1 92.69 4 THR B N 1
ATOM 679 C CA . THR B 1 4 ? -15.312 -3.047 2.389 1 92.69 4 THR B CA 1
ATOM 680 C C . THR B 1 4 ? -14.375 -3.846 1.486 1 92.69 4 THR B C 1
ATOM 682 O O . THR B 1 4 ? -14.547 -3.857 0.265 1 92.69 4 THR B O 1
ATOM 685 N N . LEU B 1 5 ? -13.43 -4.414 2.092 1 93.38 5 LEU B N 1
ATOM 686 C CA . LEU B 1 5 ? -12.477 -5.246 1.363 1 93.38 5 LEU B CA 1
ATOM 687 C C . LEU B 1 5 ? -12.664 -6.719 1.709 1 93.38 5 LEU B C 1
ATOM 689 O O . LEU B 1 5 ? -12.898 -7.062 2.869 1 93.38 5 LEU B O 1
ATOM 693 N N . ASP B 1 6 ? -12.555 -7.559 0.686 1 90.81 6 ASP B N 1
ATOM 694 C CA . ASP B 1 6 ? -12.508 -9.008 0.874 1 90.81 6 ASP B CA 1
ATOM 695 C C . ASP B 1 6 ? -11.07 -9.508 0.915 1 90.81 6 ASP B C 1
ATOM 697 O O . ASP B 1 6 ? -10.344 -9.414 -0.078 1 90.81 6 ASP B O 1
ATOM 701 N N . ILE B 1 7 ? -10.656 -9.969 2.051 1 87.94 7 ILE B N 1
ATOM 702 C CA . ILE B 1 7 ? -9.266 -10.375 2.244 1 87.94 7 ILE B CA 1
ATOM 703 C C . ILE B 1 7 ? -9.18 -11.898 2.301 1 87.94 7 ILE B C 1
ATOM 705 O O . ILE B 1 7 ? -9.922 -12.539 3.045 1 87.94 7 ILE B O 1
ATOM 709 N N . PRO B 1 8 ? -8.195 -12.406 1.486 1 84.31 8 PRO 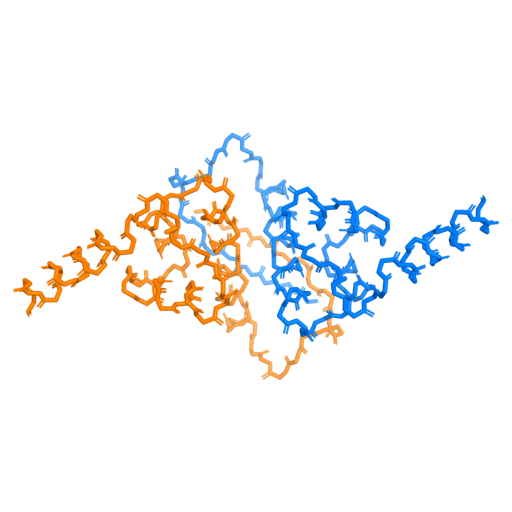B N 1
ATOM 710 C CA . PRO B 1 8 ? -7.996 -13.852 1.6 1 84.31 8 PRO B CA 1
ATOM 711 C C . PRO B 1 8 ? -7.445 -14.266 2.961 1 84.31 8 PRO B C 1
ATOM 713 O O . PRO B 1 8 ? -6.617 -13.555 3.539 1 84.31 8 PRO B O 1
ATOM 716 N N . ASP B 1 9 ? -8.047 -15.055 3.738 1 70.75 9 ASP B N 1
ATOM 717 C CA . ASP B 1 9 ? -7.812 -15.5 5.109 1 70.75 9 ASP B CA 1
ATOM 718 C C . ASP B 1 9 ? -6.383 -16 5.289 1 70.75 9 ASP B C 1
ATOM 720 O O . ASP B 1 9 ? -5.84 -15.961 6.395 1 70.75 9 ASP B O 1
ATOM 724 N N . GLN B 1 10 ? -5.836 -16.391 4.262 1 64.62 10 GLN B N 1
ATOM 725 C CA . GLN B 1 10 ? -4.605 -17.156 4.422 1 64.62 10 GLN B CA 1
ATOM 726 C C . GLN B 1 10 ? -3.455 -16.266 4.879 1 64.62 10 GLN B C 1
ATOM 728 O O . GLN B 1 10 ? -2.504 -16.75 5.5 1 64.62 10 GLN B O 1
ATOM 733 N N . HIS B 1 11 ? -3.623 -15.047 4.488 1 58.66 11 HIS B N 1
ATOM 734 C CA . HIS B 1 11 ? -2.393 -14.289 4.676 1 58.66 11 HIS B CA 1
ATOM 735 C C . HIS B 1 11 ? -2.443 -13.469 5.961 1 58.66 11 HIS B C 1
ATOM 737 O O . HIS B 1 11 ? -1.482 -12.773 6.297 1 58.66 11 HIS B O 1
ATOM 743 N N . LEU B 1 12 ? -3.734 -13.516 6.547 1 55.59 12 LEU B N 1
ATOM 744 C CA . LEU B 1 12 ? -3.877 -12.633 7.699 1 55.59 12 LEU B CA 1
ATOM 745 C C . LEU B 1 12 ? -3.342 -13.305 8.961 1 55.59 12 LEU B C 1
ATOM 747 O O . LEU B 1 12 ? -3.834 -14.359 9.367 1 55.59 12 LEU B O 1
ATOM 751 N N . ILE B 1 13 ? -2.1 -13.086 9.148 1 56.09 13 ILE B N 1
ATOM 752 C CA . ILE B 1 13 ? -1.494 -13.375 10.438 1 56.09 13 ILE B CA 1
ATOM 753 C C . ILE B 1 13 ? -2.443 -12.953 11.562 1 56.09 13 ILE B C 1
ATOM 755 O O . ILE B 1 13 ? -3.41 -12.227 11.32 1 56.09 13 ILE B O 1
ATOM 759 N N . ASP B 1 14 ? -2.064 -13.156 12.742 1 65.56 14 ASP B N 1
ATOM 760 C CA . ASP B 1 14 ? -2.512 -13.031 14.125 1 65.56 14 ASP B CA 1
ATOM 761 C C . ASP B 1 14 ? -2.971 -11.602 14.422 1 65.56 14 ASP B C 1
ATOM 763 O O . ASP B 1 14 ? -2.76 -11.102 15.531 1 65.56 14 ASP B O 1
ATOM 767 N N . GLN B 1 15 ? -3.549 -10.945 13.43 1 76.94 15 GLN B N 1
ATOM 768 C CA . GLN B 1 15 ? -3.971 -9.586 13.75 1 76.94 15 GLN B CA 1
ATOM 769 C C . GLN B 1 15 ? -5.488 -9.453 13.68 1 76.94 15 GLN B C 1
ATOM 771 O O . GLN B 1 15 ? -6.152 -10.188 12.945 1 76.94 15 GLN B O 1
ATOM 776 N N . SER B 1 16 ? -6 -8.594 14.531 1 86 16 SER B N 1
ATOM 777 C CA . SER B 1 16 ? -7.422 -8.273 14.484 1 86 16 SER B CA 1
ATOM 778 C C . SER B 1 16 ? -7.797 -7.582 13.18 1 86 16 SER B C 1
ATOM 780 O O . SER B 1 16 ? -6.953 -6.934 12.555 1 86 16 SER B O 1
ATOM 782 N N . PRO B 1 17 ? -8.992 -7.742 12.75 1 86.38 17 PRO B N 1
ATOM 783 C CA . PRO B 1 17 ? -9.461 -7.047 11.547 1 86.38 17 PRO B CA 1
ATOM 784 C C . PRO B 1 17 ? -9.219 -5.539 11.609 1 86.38 17 PRO B C 1
ATOM 786 O O . PRO B 1 17 ? -8.906 -4.922 10.586 1 86.38 17 PRO B O 1
ATOM 789 N N . GLU B 1 18 ? -9.367 -4.973 12.789 1 89.62 18 GLU B N 1
ATOM 790 C CA . GLU B 1 18 ? -9.18 -3.537 12.961 1 89.62 18 GLU B CA 1
ATOM 791 C C . GLU B 1 18 ? -7.727 -3.141 12.719 1 89.62 18 GLU B C 1
ATOM 793 O O . GLU B 1 18 ? -7.449 -2.154 12.031 1 89.62 18 GLU B O 1
ATOM 798 N N . GLU B 1 19 ? -6.855 -3.916 13.305 1 89.88 19 GLU B N 1
ATOM 799 C CA . GLU B 1 19 ? -5.43 -3.652 13.141 1 89.88 19 GLU B CA 1
ATOM 800 C C . GLU B 1 19 ? -4.988 -3.842 11.695 1 89.88 19 GLU B C 1
ATOM 802 O O . GLU B 1 19 ? -4.176 -3.07 11.18 1 89.88 19 GLU B O 1
ATOM 807 N N . PHE B 1 20 ? -5.512 -4.793 11.133 1 91.06 20 PHE B N 1
ATOM 808 C CA . PHE B 1 20 ? -5.18 -5.078 9.742 1 91.06 20 PHE B CA 1
ATOM 809 C C . PHE B 1 20 ? -5.699 -3.973 8.828 1 91.06 20 PHE B C 1
ATOM 811 O O . PHE B 1 20 ? -5.027 -3.592 7.867 1 91.06 20 PHE B O 1
ATOM 818 N N . GLY B 1 21 ? -6.898 -3.459 9.039 1 93 21 GLY B N 1
ATOM 819 C CA . GLY B 1 21 ? -7.441 -2.332 8.297 1 93 21 GLY B CA 1
ATOM 820 C C . GLY B 1 21 ? -6.566 -1.097 8.367 1 93 21 GLY B C 1
ATOM 821 O O . GLY B 1 21 ? -6.352 -0.426 7.352 1 93 21 GLY B O 1
ATOM 822 N N . LYS B 1 22 ? -6.043 -0.863 9.594 1 93.94 22 LYS B N 1
ATOM 823 C CA . LYS B 1 22 ? -5.145 0.271 9.773 1 93.94 22 LYS B CA 1
ATOM 824 C C . LYS B 1 22 ? -3.869 0.094 8.953 1 93.94 22 LYS B C 1
ATOM 826 O O . LYS B 1 22 ? -3.365 1.052 8.359 1 93.94 22 L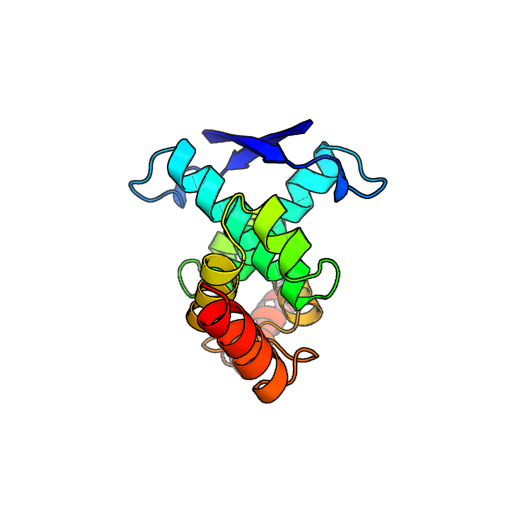YS B O 1
ATOM 831 N N . ARG B 1 23 ? -3.367 -1.083 8.93 1 93.88 23 ARG B N 1
ATOM 832 C CA . ARG B 1 23 ? -2.154 -1.372 8.172 1 93.88 23 ARG B CA 1
ATOM 833 C C . ARG B 1 23 ? -2.395 -1.218 6.676 1 93.88 23 ARG B C 1
ATOM 835 O O . ARG B 1 23 ? -1.551 -0.673 5.961 1 93.88 23 ARG B O 1
ATOM 842 N N . ILE B 1 24 ? -3.506 -1.726 6.254 1 94.62 24 ILE B N 1
ATOM 843 C CA . ILE B 1 24 ? -3.859 -1.623 4.84 1 94.62 24 ILE B CA 1
ATOM 844 C C . ILE B 1 24 ? -3.963 -0.153 4.441 1 94.62 24 ILE B C 1
ATOM 846 O O . ILE B 1 24 ? -3.465 0.246 3.385 1 94.62 24 ILE B O 1
ATOM 850 N N . LYS B 1 25 ? -4.594 0.679 5.25 1 95.62 25 LYS B N 1
ATOM 851 C CA . LYS B 1 25 ? -4.684 2.107 4.965 1 95.62 25 LYS B CA 1
ATOM 852 C C . LYS B 1 25 ? -3.299 2.742 4.883 1 95.62 25 LYS B C 1
ATOM 854 O O . LYS B 1 25 ? -3.043 3.572 4.008 1 95.62 25 LYS B O 1
ATOM 859 N N . LEU B 1 26 ? -2.479 2.35 5.848 1 97 26 LEU B N 1
ATOM 860 C CA . LEU B 1 26 ? -1.114 2.869 5.836 1 97 26 LEU B CA 1
ATOM 861 C C . LEU B 1 26 ? -0.405 2.508 4.535 1 97 26 LEU B C 1
ATOM 863 O O . LEU B 1 26 ? 0.193 3.371 3.889 1 97 26 LEU B O 1
ATOM 867 N N . TYR B 1 27 ? -0.507 1.261 4.18 1 96.62 27 TYR B N 1
ATOM 868 C CA . TYR B 1 27 ? 0.165 0.784 2.977 1 96.62 27 TYR B CA 1
ATOM 869 C C . TYR B 1 27 ? -0.344 1.519 1.741 1 96.62 27 TYR B C 1
ATOM 871 O O . TYR B 1 27 ? 0.444 1.917 0.88 1 96.62 27 TYR B O 1
ATOM 879 N N . ALA B 1 28 ? -1.676 1.667 1.677 1 95.81 28 ALA B N 1
ATOM 880 C CA . ALA B 1 28 ? -2.254 2.406 0.558 1 95.81 28 ALA B CA 1
ATOM 881 C C . ALA B 1 28 ? -1.741 3.844 0.528 1 95.81 28 ALA B C 1
ATOM 883 O O . ALA B 1 28 ? -1.381 4.359 -0.534 1 95.81 28 ALA B O 1
ATOM 884 N N . ALA B 1 29 ? -1.701 4.508 1.645 1 95.62 29 ALA B N 1
ATOM 885 C CA . ALA B 1 29 ? -1.223 5.883 1.741 1 95.62 29 ALA B CA 1
ATOM 886 C C . ALA B 1 29 ? 0.234 5.988 1.301 1 95.62 29 ALA B C 1
ATOM 888 O O . ALA B 1 29 ? 0.602 6.91 0.566 1 95.62 29 ALA B O 1
ATOM 889 N N . LEU B 1 30 ? 1.061 5.023 1.804 1 96 30 LEU B N 1
ATOM 890 C CA . LEU B 1 30 ? 2.471 4.996 1.431 1 96 30 LEU B CA 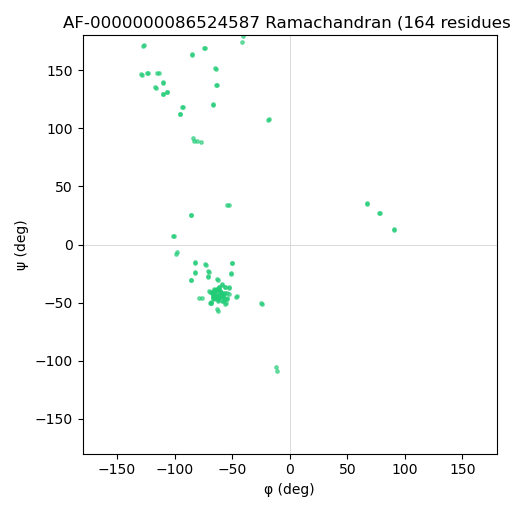1
ATOM 891 C C . LEU B 1 30 ? 2.631 4.883 -0.082 1 96 30 LEU B C 1
ATOM 893 O O . LEU B 1 30 ? 3.451 5.586 -0.678 1 96 30 LEU B O 1
ATOM 897 N N . MET B 1 31 ? 1.877 4.039 -0.676 1 93.81 31 MET B N 1
ATOM 898 C CA . MET B 1 31 ? 1.952 3.836 -2.119 1 93.81 31 MET B CA 1
ATOM 899 C C . MET B 1 31 ? 1.484 5.078 -2.869 1 93.81 31 MET B C 1
ATOM 901 O O . MET B 1 31 ? 2.092 5.473 -3.867 1 93.81 31 MET B O 1
ATOM 905 N N . MET B 1 32 ? 0.398 5.68 -2.451 1 91.81 32 MET B N 1
ATOM 906 C CA . MET B 1 32 ? -0.129 6.883 -3.084 1 91.81 32 MET B CA 1
ATOM 907 C C . MET B 1 32 ? 0.876 8.031 -2.994 1 91.81 32 MET B C 1
ATOM 909 O O . MET B 1 32 ? 1.02 8.812 -3.936 1 91.81 32 MET B O 1
ATOM 913 N N . PHE B 1 33 ? 1.556 8.086 -1.902 1 92.75 33 PHE B N 1
ATOM 914 C CA . PHE B 1 33 ? 2.6 9.086 -1.715 1 92.75 33 PHE B CA 1
ATOM 915 C C . PHE B 1 33 ? 3.783 8.812 -2.635 1 92.75 33 PHE B C 1
ATOM 917 O O . PHE B 1 33 ? 4.27 9.719 -3.316 1 92.75 33 PHE B O 1
ATOM 924 N N . GLN B 1 34 ? 4.246 7.625 -2.635 1 90.31 34 GLN B N 1
ATOM 925 C CA . GLN B 1 34 ? 5.379 7.223 -3.463 1 90.31 34 GLN B CA 1
ATOM 926 C C . GLN B 1 34 ? 5.113 7.512 -4.938 1 90.31 34 GLN B C 1
ATOM 928 O O . GLN B 1 34 ? 6.027 7.887 -5.676 1 90.31 34 GLN B O 1
ATOM 933 N N . GLU B 1 35 ? 3.9 7.332 -5.344 1 86.19 35 GLU B N 1
ATOM 934 C CA . GLU B 1 35 ? 3.539 7.547 -6.742 1 86.19 35 GLU B CA 1
ATOM 935 C C . GLU B 1 35 ? 3.297 9.023 -7.031 1 86.19 35 GLU B C 1
ATOM 937 O O . GLU B 1 35 ? 3.135 9.422 -8.188 1 86.19 35 GLU B O 1
ATOM 942 N N . GLY B 1 36 ? 3.131 9.789 -6.004 1 86 36 GLY B N 1
ATOM 943 C CA . GLY B 1 36 ? 2.934 11.219 -6.156 1 86 36 GLY B CA 1
ATOM 944 C C . GLY B 1 36 ? 1.473 11.609 -6.277 1 86 36 GLY B C 1
ATOM 945 O O . GLY B 1 36 ? 1.157 12.75 -6.629 1 86 36 GLY B O 1
ATOM 946 N N . SER B 1 37 ? 0.602 10.703 -5.98 1 87.12 37 SER B N 1
ATOM 947 C CA . SER B 1 37 ? -0.824 11 -6.078 1 87.12 37 SER B CA 1
ATOM 948 C C . SER B 1 37 ? -1.32 11.734 -4.836 1 87.12 37 SER B C 1
ATOM 950 O O . SER B 1 37 ? -2.326 12.445 -4.895 1 87.12 37 SER B O 1
ATOM 952 N N . LEU B 1 38 ? -0.65 11.578 -3.777 1 89.56 38 LEU B N 1
ATOM 953 C CA . LEU B 1 38 ? -0.938 12.297 -2.545 1 89.56 38 LEU B CA 1
ATOM 954 C C . LEU B 1 38 ? 0.322 12.961 -1.994 1 89.56 38 LEU B C 1
ATOM 956 O O . LEU B 1 38 ? 1.415 12.398 -2.092 1 89.56 38 LEU B O 1
ATOM 960 N N . SER B 1 39 ? 0.134 14.109 -1.369 1 87.19 39 SER B N 1
ATOM 961 C CA . SER B 1 39 ? 1.216 14.703 -0.587 1 87.19 39 SER B CA 1
ATOM 962 C C . SER B 1 39 ? 1.413 13.961 0.731 1 87.19 39 SER B C 1
ATOM 964 O O . SER B 1 39 ? 0.583 13.133 1.114 1 87.19 39 SER B O 1
ATOM 966 N N . ALA B 1 40 ? 2.488 14.258 1.407 1 91.69 40 ALA B N 1
ATOM 967 C CA . ALA B 1 40 ? 2.729 13.648 2.713 1 91.69 40 ALA B CA 1
ATOM 968 C C . ALA B 1 40 ? 1.592 13.961 3.682 1 91.69 40 ALA B C 1
ATOM 970 O O . ALA B 1 40 ? 1.155 13.094 4.438 1 91.69 40 ALA B O 1
ATOM 971 N N . GLY B 1 41 ? 1.13 15.203 3.684 1 91.56 41 GLY B N 1
ATOM 972 C CA . GLY B 1 41 ? 0.029 15.609 4.543 1 91.56 41 GLY B CA 1
ATOM 973 C C . GLY B 1 41 ? -1.266 14.883 4.238 1 91.56 41 GLY B C 1
ATOM 974 O O . GLY B 1 41 ? -1.923 14.367 5.148 1 91.56 41 GLY B O 1
ATOM 975 N N . ALA B 1 42 ? -1.59 14.836 2.973 1 90.69 42 ALA B N 1
ATOM 976 C CA . ALA B 1 42 ? -2.807 14.148 2.555 1 90.69 42 ALA B CA 1
ATOM 977 C C . ALA B 1 42 ? -2.709 12.648 2.83 1 90.69 42 ALA B C 1
ATOM 979 O O . ALA B 1 42 ? -3.689 12.023 3.238 1 90.69 42 ALA B O 1
ATOM 980 N N . ALA B 1 43 ? -1.568 12.117 2.615 1 93.94 43 ALA B N 1
ATOM 981 C CA . ALA B 1 43 ? -1.338 10.688 2.836 1 93.94 43 ALA B CA 1
ATOM 982 C C . ALA B 1 43 ? -1.444 10.344 4.316 1 93.94 43 ALA B C 1
ATOM 984 O O . ALA B 1 43 ? -2.025 9.312 4.68 1 93.94 43 ALA B O 1
ATOM 985 N N . SER B 1 44 ? -0.9 11.234 5.164 1 95.06 44 SER B N 1
ATOM 986 C CA . SER B 1 44 ? -1.011 11.008 6.602 1 95.06 44 SER B CA 1
ATOM 987 C C . SER B 1 44 ? -2.467 11.031 7.055 1 95.06 44 SER B C 1
ATOM 989 O O . SER B 1 44 ? -2.877 10.227 7.891 1 95.06 44 SER B O 1
ATOM 991 N N . GLU B 1 45 ? -3.287 11.898 6.5 1 93.25 45 GLU B N 1
ATOM 992 C CA . GLU B 1 45 ? -4.715 11.953 6.801 1 93.25 45 GLU B CA 1
ATOM 993 C C . GLU B 1 45 ? -5.422 10.688 6.344 1 93.25 45 GLU B C 1
ATOM 995 O O . GLU B 1 45 ? -6.254 10.133 7.074 1 93.25 45 GLU B O 1
ATOM 1000 N N . PHE B 1 46 ? -5.129 10.273 5.211 1 93.06 46 PHE B N 1
ATOM 1001 C CA . PHE B 1 46 ? -5.699 9.055 4.664 1 93.06 46 PHE B CA 1
ATOM 1002 C C . PHE B 1 46 ? -5.422 7.867 5.582 1 93.06 46 PHE B C 1
ATOM 1004 O O . PHE B 1 46 ? -6.324 7.074 5.871 1 93.06 46 PHE B O 1
ATOM 1011 N N . ALA B 1 47 ? -4.164 7.738 6.039 1 96.12 47 ALA B N 1
ATOM 1012 C CA . ALA B 1 47 ? -3.721 6.633 6.883 1 96.12 47 ALA B CA 1
ATOM 1013 C C . ALA B 1 47 ? -4.266 6.77 8.305 1 96.12 47 ALA B C 1
ATOM 1015 O O . ALA B 1 47 ? -4.242 5.809 9.078 1 96.12 47 ALA B O 1
ATOM 1016 N N . GLY B 1 48 ? -4.707 7.949 8.641 1 95.69 48 GLY B N 1
ATOM 1017 C CA . GLY B 1 48 ? -5.215 8.188 9.984 1 95.69 48 GLY B CA 1
ATOM 1018 C C . GLY B 1 48 ? -4.113 8.367 11.016 1 95.69 48 GLY B C 1
ATOM 1019 O O . GLY B 1 48 ? -4.27 7.973 12.172 1 95.69 48 GLY B O 1
ATOM 1020 N N . ILE B 1 49 ? -2.99 8.828 10.586 1 97 49 ILE B N 1
ATOM 1021 C CA . ILE B 1 49 ? -1.863 9.078 11.477 1 97 49 ILE B CA 1
ATOM 1022 C C . ILE B 1 49 ? -1.366 10.516 11.281 1 97 49 ILE B C 1
ATOM 1024 O O . ILE B 1 49 ? -1.776 11.195 10.344 1 97 49 ILE B O 1
ATOM 1028 N N . ASP B 1 50 ? -0.458 10.961 12.156 1 96.25 50 ASP B N 1
ATOM 1029 C CA . ASP B 1 50 ? 0.062 12.312 12.023 1 96.25 50 ASP B CA 1
ATOM 1030 C C . ASP B 1 50 ? 1.223 12.359 11.031 1 96.25 50 ASP B C 1
ATOM 1032 O O . ASP B 1 50 ? 1.793 11.32 10.688 1 96.25 50 ASP B O 1
ATOM 1036 N N . LEU B 1 51 ? 1.541 13.523 10.578 1 93.88 51 LEU B N 1
ATOM 1037 C CA . LEU B 1 51 ? 2.541 13.742 9.539 1 93.88 51 LEU B CA 1
ATOM 1038 C C . LEU B 1 51 ? 3.893 13.172 9.961 1 93.88 51 LEU B C 1
ATOM 1040 O O . LEU B 1 51 ? 4.586 12.555 9.148 1 93.88 51 LEU B O 1
ATOM 1044 N N . PHE B 1 52 ? 4.281 13.391 11.203 1 94.56 52 PHE B N 1
ATOM 1045 C CA . PHE B 1 52 ? 5.574 12.898 11.664 1 94.56 52 PHE B CA 1
ATOM 1046 C C . PHE B 1 52 ? 5.625 11.375 11.609 1 94.56 52 PHE B C 1
ATOM 1048 O O . PHE B 1 52 ? 6.613 10.797 11.148 1 94.56 52 PHE B O 1
ATOM 1055 N N . THR B 1 53 ? 4.566 10.75 12.07 1 97.25 53 THR B N 1
ATOM 1056 C CA . THR B 1 53 ? 4.48 9.289 12.016 1 97.25 53 THR B CA 1
ATOM 1057 C C . THR B 1 53 ? 4.512 8.805 10.57 1 97.25 53 THR B C 1
ATOM 1059 O O . THR B 1 53 ? 5.148 7.793 10.266 1 97.25 53 THR B O 1
ATOM 1062 N N . PHE B 1 54 ? 3.863 9.562 9.781 1 96.69 54 PHE B N 1
ATOM 1063 C CA . PHE B 1 54 ? 3.85 9.18 8.375 1 96.69 54 PHE B CA 1
ATOM 1064 C C . PHE B 1 54 ? 5.25 9.258 7.781 1 96.69 54 PHE B C 1
ATOM 1066 O O . PHE B 1 54 ? 5.676 8.344 7.066 1 96.69 54 PHE B O 1
ATOM 1073 N N . ILE B 1 55 ? 5.996 10.266 8.008 1 93.69 55 ILE B N 1
ATOM 1074 C CA . ILE B 1 55 ? 7.359 10.438 7.523 1 93.69 55 ILE B CA 1
ATOM 1075 C C . ILE B 1 55 ? 8.242 9.305 8.047 1 93.69 55 ILE B C 1
ATOM 1077 O O . ILE B 1 55 ? 9.031 8.727 7.297 1 93.69 55 ILE B O 1
ATOM 1081 N N . THR B 1 56 ? 8.016 8.977 9.305 1 94.81 56 THR B N 1
ATOM 1082 C CA . THR B 1 56 ? 8.75 7.871 9.906 1 94.81 56 THR B CA 1
ATOM 1083 C C . THR B 1 56 ? 8.438 6.555 9.203 1 94.81 56 THR B C 1
ATOM 1085 O O . THR B 1 56 ? 9.328 5.746 8.953 1 94.81 56 THR B O 1
ATOM 1088 N N . GLU B 1 57 ? 7.18 6.359 8.953 1 95.69 57 GLU B N 1
ATOM 1089 C CA . GLU B 1 57 ? 6.773 5.164 8.227 1 95.69 57 GLU B CA 1
ATOM 1090 C C . GLU B 1 57 ? 7.41 5.117 6.84 1 95.69 57 GLU B C 1
ATOM 1092 O O . GLU B 1 57 ? 7.828 4.051 6.379 1 95.69 57 GLU B O 1
ATOM 1097 N N . CYS B 1 58 ? 7.453 6.211 6.125 1 94.31 58 CYS B N 1
ATOM 1098 C CA . CYS B 1 58 ? 8.125 6.262 4.828 1 94.31 58 CYS B CA 1
ATOM 1099 C C . CYS B 1 58 ? 9.57 5.793 4.945 1 94.31 58 CYS B C 1
ATOM 1101 O O . CYS B 1 58 ? 10.031 4.984 4.141 1 94.31 58 CYS B O 1
ATOM 1103 N N . GLN B 1 59 ? 10.219 6.293 5.926 1 88.75 59 GLN B N 1
ATOM 1104 C CA . GLN B 1 59 ? 11.609 5.918 6.16 1 88.75 59 GLN B CA 1
ATOM 1105 C C . GLN B 1 59 ? 11.727 4.426 6.461 1 88.75 59 GLN B C 1
ATOM 1107 O O . GLN B 1 59 ? 12.602 3.748 5.918 1 88.75 59 GLN B O 1
ATOM 1112 N N . GLN B 1 60 ? 10.891 3.914 7.297 1 92.31 60 GLN B N 1
ATOM 1113 C CA . GLN B 1 60 ? 10.922 2.516 7.707 1 92.31 60 GLN B CA 1
ATOM 1114 C C . GLN B 1 60 ? 10.664 1.588 6.523 1 92.31 60 GLN B C 1
ATOM 1116 O O . GLN B 1 60 ? 11.18 0.467 6.484 1 92.31 60 GLN B O 1
ATOM 1121 N N . HIS B 1 61 ? 9.906 2.041 5.566 1 91.5 61 HIS B N 1
ATOM 1122 C CA . HIS B 1 61 ? 9.555 1.225 4.414 1 91.5 61 HIS B CA 1
ATOM 1123 C C . HIS B 1 61 ? 10.398 1.59 3.199 1 91.5 61 HIS B C 1
ATOM 1125 O O . HIS B 1 61 ? 10.07 1.214 2.07 1 91.5 61 HIS B O 1
ATOM 1131 N N . ASN B 1 62 ? 11.398 2.445 3.322 1 87.19 62 ASN B N 1
ATOM 1132 C CA . ASN B 1 62 ? 12.383 2.814 2.311 1 87.19 62 ASN B CA 1
ATOM 1133 C C . ASN B 1 62 ? 11.742 3.588 1.161 1 87.19 62 ASN B C 1
A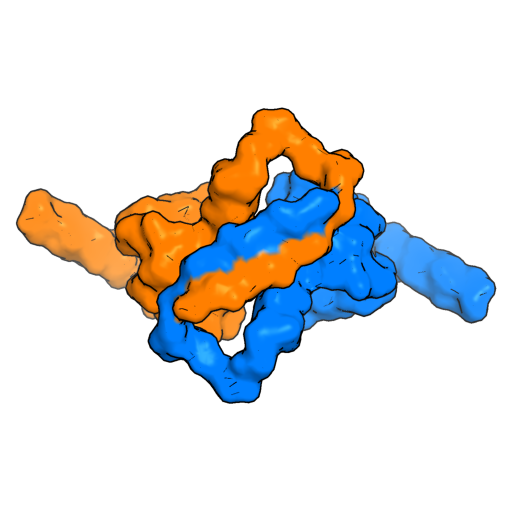TOM 1135 O O . ASN B 1 62 ? 12.055 3.35 -0.005 1 87.19 62 ASN B O 1
ATOM 1139 N N . ILE B 1 63 ? 10.82 4.355 1.455 1 88.88 63 ILE B N 1
ATOM 1140 C CA . ILE B 1 63 ? 10.188 5.262 0.498 1 88.88 63 ILE B CA 1
ATOM 1141 C C . ILE B 1 63 ? 10.875 6.625 0.554 1 88.88 63 ILE B C 1
ATOM 1143 O O . ILE B 1 63 ? 10.938 7.25 1.614 1 88.88 63 ILE B O 1
ATOM 1147 N N . PRO B 1 64 ? 11.461 6.969 -0.671 1 81.12 64 PRO B N 1
ATOM 1148 C CA . PRO B 1 64 ? 12.141 8.266 -0.69 1 81.12 64 PRO B CA 1
ATOM 1149 C C . PRO B 1 64 ? 11.18 9.438 -0.458 1 81.12 64 PRO B C 1
ATOM 1151 O O . PRO B 1 64 ? 10.062 9.438 -0.98 1 81.12 64 PRO B O 1
ATOM 1154 N N . LEU B 1 65 ? 11.57 10.266 0.254 1 78.06 65 LEU B N 1
ATOM 1155 C CA . LEU B 1 65 ? 10.812 11.492 0.49 1 78.06 65 LEU B CA 1
ATOM 1156 C C . LEU B 1 65 ? 11.117 12.531 -0.584 1 78.06 65 LEU B C 1
ATOM 1158 O O . LEU B 1 65 ? 12.234 13.047 -0.663 1 78.06 65 LEU B O 1
ATOM 1162 N N . VAL B 1 66 ? 11.555 12.109 -1.82 1 59.47 66 VAL B N 1
ATOM 1163 C CA . VAL B 1 66 ? 12.086 12.883 -2.938 1 59.47 66 VAL B CA 1
ATOM 1164 C C . VAL B 1 66 ? 11.844 14.375 -2.693 1 59.47 66 VAL B C 1
ATOM 1166 O O . VAL B 1 66 ? 12.781 15.172 -2.73 1 59.47 66 VAL B O 1
ATOM 1169 N N . ASP B 1 67 ? 10.68 14.953 -3.582 1 50.91 67 ASP B N 1
ATOM 1170 C CA . ASP B 1 67 ? 10.703 16.406 -3.74 1 50.91 67 ASP B CA 1
ATOM 1171 C C . ASP B 1 67 ? 10.828 17.109 -2.387 1 50.91 67 ASP B C 1
ATOM 1173 O O . ASP B 1 67 ? 10.766 18.328 -2.309 1 50.91 67 ASP B O 1
ATOM 1177 N N . SER B 1 68 ? 10.594 16.469 -1.364 1 47.72 68 SER B N 1
ATOM 1178 C CA . SER B 1 68 ? 10.969 17.234 -0.181 1 47.72 68 SER B CA 1
ATOM 1179 C C . SER B 1 68 ? 12.469 17.141 0.075 1 47.72 68 SER B C 1
ATOM 1181 O O . SER B 1 68 ? 13.031 16.047 0.17 1 47.72 68 SER B O 1
ATOM 1183 N N . ALA B 1 69 ? 13.32 17.969 -0.432 1 40.56 69 ALA B N 1
ATOM 1184 C CA . ALA B 1 69 ? 14.742 18.078 -0.115 1 40.56 69 ALA B CA 1
ATOM 1185 C C . ALA B 1 69 ? 15.047 17.406 1.222 1 40.56 69 ALA B C 1
ATOM 1187 O O . ALA B 1 69 ? 14.352 17.641 2.215 1 40.56 69 ALA B O 1
ATOM 1188 N N . PRO B 1 70 ? 15.695 16.234 1.273 1 43.09 70 PRO B N 1
ATOM 1189 C CA . PRO B 1 70 ? 16.094 15.836 2.627 1 43.09 70 PRO B CA 1
ATOM 1190 C C . PRO B 1 70 ? 16.25 17.031 3.564 1 43.09 70 PRO B C 1
ATOM 1192 O O . PRO B 1 70 ? 15.891 16.953 4.742 1 43.09 70 PRO B O 1
ATOM 1195 N N . GLU B 1 71 ? 17 17.938 3.039 1 40.69 71 GLU B N 1
ATOM 1196 C CA . GLU B 1 71 ? 17.25 19.172 3.768 1 40.69 71 GLU B CA 1
ATOM 1197 C C . GLU B 1 71 ? 15.93 19.891 4.07 1 40.69 71 GLU B C 1
ATOM 1199 O O . GLU B 1 71 ? 15.82 20.594 5.078 1 40.69 71 GLU B O 1
ATOM 1204 N N . ALA B 1 72 ? 14.953 19.875 3.271 1 44.31 72 ALA B N 1
ATOM 1205 C CA . ALA B 1 72 ? 13.695 20.578 3.506 1 44.31 72 ALA B CA 1
ATOM 1206 C C . ALA B 1 72 ? 12.828 19.844 4.52 1 44.31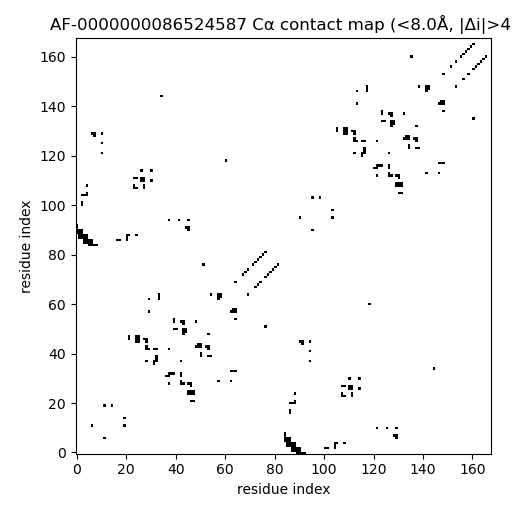 72 ALA B C 1
ATOM 1208 O O . ALA B 1 72 ? 12.188 20.453 5.371 1 44.31 72 ALA B O 1
ATOM 1209 N N . LEU B 1 73 ? 12.625 18.641 4.496 1 47.69 73 LEU B N 1
ATOM 1210 C CA . LEU B 1 73 ? 11.961 17.875 5.547 1 47.69 73 LEU B CA 1
ATOM 1211 C C . LEU B 1 73 ? 12.75 17.953 6.852 1 47.69 73 LEU B C 1
ATOM 1213 O O . LEU B 1 73 ? 12.164 18.094 7.926 1 47.69 73 LEU B O 1
ATOM 1217 N N . ASP B 1 74 ? 14.008 17.516 6.699 1 46.66 74 ASP B N 1
ATOM 1218 C CA . ASP B 1 74 ? 14.773 17.844 7.898 1 46.66 74 ASP B CA 1
ATOM 1219 C C . ASP B 1 74 ? 14.523 19.281 8.344 1 46.66 74 ASP B C 1
ATOM 1221 O O . ASP B 1 74 ? 14.414 19.547 9.547 1 46.66 74 ASP B O 1
ATOM 1225 N N . GLY B 1 75 ? 14.547 20.078 7.387 1 42.41 75 GLY B N 1
ATOM 1226 C CA . GLY B 1 75 ? 14.211 21.453 7.707 1 42.41 75 GLY B CA 1
ATOM 1227 C C . GLY B 1 75 ? 12.758 21.641 8.125 1 42.41 75 GLY B C 1
ATOM 1228 O O . GLY B 1 75 ? 12.469 22.391 9.062 1 42.41 75 GLY B O 1
ATOM 1229 N N . GLU B 1 76 ? 11.914 21.078 7.418 1 44.88 76 GLU B N 1
ATOM 1230 C CA . GLU B 1 76 ? 10.531 21.188 7.859 1 44.88 76 GLU B CA 1
ATOM 1231 C C . GLU B 1 76 ? 10.297 20.406 9.148 1 44.88 76 GLU B C 1
ATOM 1233 O O . GLU B 1 76 ? 9.594 20.875 10.047 1 44.88 76 GLU B O 1
ATOM 1238 N N . LEU B 1 77 ? 10.719 19.203 9.109 1 49.06 77 LEU B N 1
ATOM 1239 C CA . LEU B 1 77 ? 10.672 18.5 10.383 1 49.06 77 LEU B CA 1
ATOM 1240 C C . LEU B 1 77 ? 11.445 19.266 11.453 1 49.06 77 LEU B C 1
ATOM 1242 O O . LEU B 1 77 ? 11.016 19.328 12.609 1 49.06 77 LEU B O 1
ATOM 1246 N N . GLU B 1 78 ? 12.68 19.594 11.086 1 46.56 78 GLU B N 1
ATOM 1247 C CA . GLU B 1 78 ? 13.367 20.516 12 1 46.56 78 GLU B CA 1
ATOM 1248 C C . GLU B 1 78 ? 12.523 21.75 12.273 1 46.56 78 GLU B C 1
ATOM 1250 O O . GLU B 1 78 ? 12.484 22.25 13.398 1 46.56 78 GLU B O 1
ATOM 1255 N N . ASP B 1 79 ? 11.961 22.219 11.242 1 42.28 79 ASP B N 1
ATOM 1256 C CA . ASP B 1 79 ? 11.086 23.375 11.453 1 42.28 79 ASP B CA 1
ATOM 1257 C C . ASP B 1 79 ? 9.867 22.984 12.281 1 42.28 79 ASP B C 1
ATOM 1259 O O . ASP B 1 79 ? 9.422 23.766 13.141 1 42.28 79 ASP B O 1
ATOM 1263 N N . LEU B 1 80 ? 9.312 21.891 12.031 1 44.09 80 LEU B N 1
ATOM 1264 C CA . LEU B 1 80 ? 8.203 21.438 12.875 1 44.09 80 LEU B CA 1
ATOM 1265 C C . LEU B 1 80 ? 8.695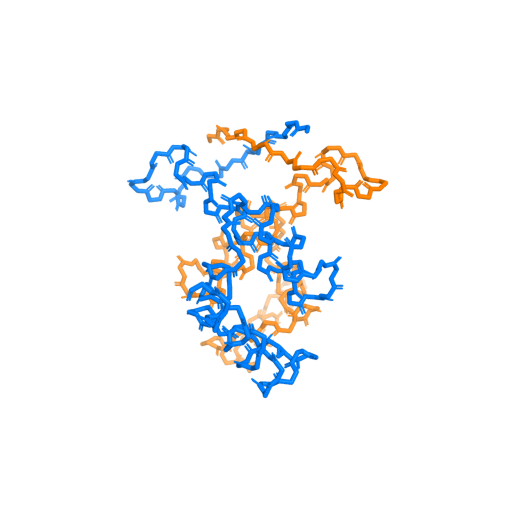 21.062 14.266 1 44.09 80 LEU B C 1
ATOM 1267 O O . LEU B 1 80 ? 8.008 21.328 15.258 1 44.09 80 LEU B O 1
ATOM 1271 N N . ARG B 1 81 ? 9.836 20.406 14.359 1 46.19 81 ARG B N 1
ATOM 1272 C CA . ARG B 1 81 ? 10.422 20.172 15.68 1 46.19 81 ARG B CA 1
ATOM 1273 C C . ARG B 1 81 ? 10.734 21.484 16.375 1 46.19 81 ARG B C 1
ATOM 1275 O O . ARG B 1 81 ? 10.625 21.578 17.609 1 46.19 81 ARG B O 1
ATOM 1282 N N . MET B 1 82 ? 11.203 22.391 15.656 1 44.44 82 MET B N 1
ATOM 1283 C CA . MET B 1 82 ? 11.531 23.672 16.297 1 44.44 82 MET B CA 1
ATOM 1284 C C . MET B 1 82 ? 10.266 24.422 16.703 1 44.44 82 MET B C 1
ATOM 1286 O O . MET B 1 82 ? 10.328 25.375 17.469 1 44.44 82 MET B O 1
ATOM 1290 N N . ILE B 1 83 ? 9.242 24.078 16.016 1 43.97 83 ILE B N 1
ATOM 1291 C CA . ILE B 1 83 ? 8.086 24.844 16.469 1 43.97 83 ILE B CA 1
ATOM 1292 C C . ILE B 1 83 ? 7.441 24.141 17.672 1 43.97 83 ILE B C 1
ATOM 1294 O O . ILE B 1 83 ? 6.949 24.797 18.578 1 43.97 83 ILE B O 1
ATOM 1298 N N . THR B 1 84 ? 7.52 22.828 17.766 1 40.75 84 THR B N 1
ATOM 1299 C CA . THR B 1 84 ? 6.957 22.297 19 1 40.75 84 THR B CA 1
ATOM 1300 C C . THR B 1 84 ? 8 22.297 20.109 1 40.75 84 THR B C 1
ATOM 1302 O O . THR B 1 84 ? 9.156 21.953 19.891 1 40.75 84 THR B O 1
#

Radius of gyration: 17.14 Å; Cα contacts (8 Å, |Δi|>4): 191; chains: 2; bounding box: 34×48×41 Å

Sequence (168 aa):
MQITLDIPDQHLIDQSPEEFGKRIKLYAALMMFQEGSLSAGAASEFAGIDLFTFITECQQHNIPLVDSAPEALDGELEDLRMITMQITLDIPDQHLIDQSPEEFGKRIKLYAALMMFQEGSLSAGAASEFAGIDLFTFITECQQHNIPLVDSAPEALDGELEDLRMIT

Organism: NCBI:txid111769

Secondary structure (DSSP, 8-state):
-EEEEE--GGG--S--HHHHHHHHHHHHHHHHHHTTSS-HHHHHHHHTS-HHHHHHHHHHTT----SS-HHHHHHHHHHHHHH-/-EEEEE--GGG--S--HHHHHHHHHHHHHHHHHHTTSS-HHHHHHHHTS-HHHHHHHHHHTT----SS-HHHHHHHHHHHHHH-

InterPro domains:
  IPR005368 UPF0175 [PF03683] (7-78)